Protein AF-Q8VWR9-F1 (afdb_monomer)

Structure (mmCIF, N/CA/C/O backbone):
data_AF-Q8VWR9-F1
#
_entry.id   AF-Q8VWR9-F1
#
loop_
_atom_site.group_PDB
_atom_site.id
_atom_site.type_symbol
_atom_site.label_atom_id
_atom_site.label_alt_id
_atom_site.label_comp_id
_atom_site.label_asym_id
_atom_site.label_entity_id
_atom_site.label_seq_id
_atom_site.pdbx_PDB_ins_code
_atom_site.Cartn_x
_atom_site.Cartn_y
_atom_site.Cartn_z
_atom_site.occupancy
_atom_site.B_iso_or_equiv
_atom_site.auth_seq_id
_atom_site.auth_comp_id
_atom_site.auth_asym_id
_atom_site.auth_atom_id
_atom_site.pdbx_PDB_model_num
ATOM 1 N N . THR A 1 1 ? 19.568 8.438 -4.426 1.00 49.28 1 THR A N 1
ATOM 2 C CA . THR A 1 1 ? 18.823 7.845 -3.294 1.00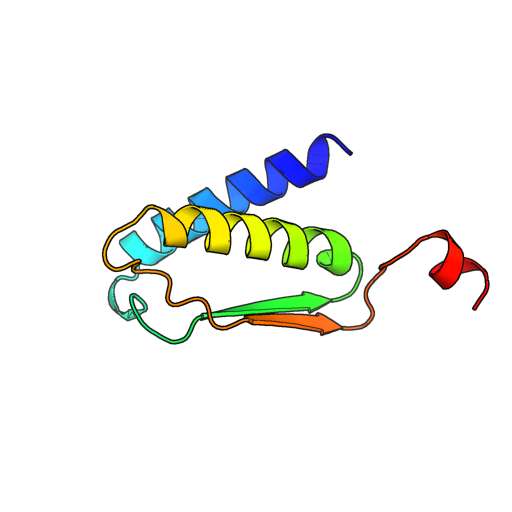 49.28 1 THR A CA 1
ATOM 3 C C . THR A 1 1 ? 17.843 8.793 -2.586 1.00 49.28 1 THR A C 1
ATOM 5 O O . THR A 1 1 ? 17.008 8.306 -1.840 1.00 49.28 1 THR A O 1
ATOM 8 N N . ASN A 1 2 ? 17.828 10.117 -2.841 1.00 54.72 2 ASN A N 1
ATOM 9 C CA . ASN A 1 2 ? 16.797 11.031 -2.288 1.00 54.72 2 ASN A CA 1
ATOM 10 C C . ASN A 1 2 ? 15.422 10.974 -3.000 1.00 54.72 2 ASN A C 1
ATOM 12 O O . ASN A 1 2 ? 14.440 11.493 -2.472 1.00 54.72 2 ASN A O 1
ATOM 16 N N . GLY A 1 3 ? 15.343 10.386 -4.201 1.00 63.25 3 GLY A N 1
ATOM 17 C CA . GLY A 1 3 ? 14.097 10.287 -4.976 1.00 63.25 3 GLY A CA 1
ATOM 18 C C . GLY A 1 3 ? 13.128 9.224 -4.448 1.00 63.25 3 GLY A C 1
ATOM 19 O O . GLY A 1 3 ? 11.920 9.455 -4.408 1.00 63.25 3 GLY A O 1
ATOM 20 N N . ASP A 1 4 ? 13.652 8.098 -3.963 1.00 61.31 4 ASP A N 1
ATOM 21 C CA . ASP A 1 4 ? 12.828 6.934 -3.605 1.00 61.31 4 ASP A CA 1
ATOM 22 C C . ASP A 1 4 ? 12.056 7.159 -2.300 1.00 61.31 4 ASP A C 1
ATOM 24 O O . ASP A 1 4 ? 10.873 6.839 -2.205 1.00 61.31 4 ASP A O 1
ATOM 28 N N . GLN A 1 5 ? 12.668 7.846 -1.329 1.00 66.56 5 GLN A N 1
ATOM 29 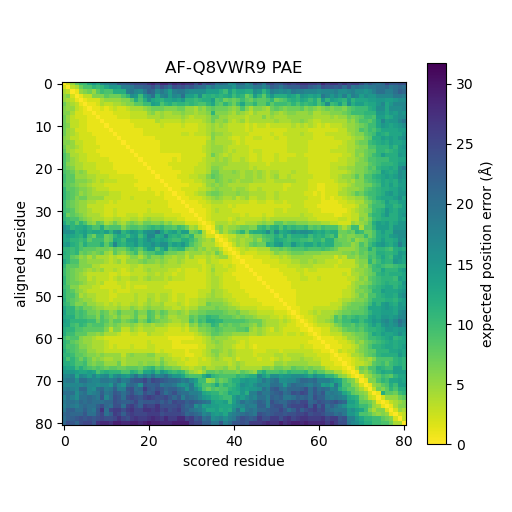C CA . GLN A 1 5 ? 11.995 8.222 -0.080 1.00 66.56 5 GLN A CA 1
ATOM 30 C C . GLN A 1 5 ? 10.830 9.199 -0.298 1.00 66.56 5 GLN A C 1
ATOM 32 O O . GLN A 1 5 ? 9.789 9.081 0.358 1.00 66.56 5 GLN A O 1
ATOM 37 N N . ARG A 1 6 ? 10.986 10.159 -1.224 1.00 74.94 6 ARG A N 1
ATOM 38 C CA . ARG A 1 6 ? 9.890 11.062 -1.613 1.00 74.94 6 ARG A CA 1
ATOM 39 C C . ARG A 1 6 ? 8.769 10.276 -2.281 1.00 74.94 6 ARG A C 1
ATOM 41 O O . ARG A 1 6 ? 7.627 10.373 -1.850 1.00 74.94 6 ARG A O 1
ATOM 48 N N . THR A 1 7 ? 9.126 9.407 -3.224 1.00 77.00 7 THR A N 1
ATOM 49 C CA . THR A 1 7 ? 8.177 8.543 -3.939 1.00 77.00 7 THR A CA 1
ATOM 50 C C . THR A 1 7 ? 7.374 7.657 -2.982 1.00 77.00 7 THR A C 1
ATOM 52 O O . THR A 1 7 ? 6.154 7.576 -3.098 1.00 77.00 7 THR A O 1
ATOM 55 N N . ALA A 1 8 ? 8.016 7.049 -1.979 1.00 76.69 8 ALA A N 1
ATOM 56 C CA . ALA A 1 8 ? 7.327 6.239 -0.974 1.00 76.69 8 ALA A CA 1
ATOM 57 C C . ALA A 1 8 ? 6.362 7.067 -0.104 1.00 76.69 8 ALA A C 1
ATOM 59 O O . ALA A 1 8 ? 5.278 6.596 0.245 1.00 76.69 8 ALA A O 1
ATOM 60 N N . THR A 1 9 ? 6.730 8.306 0.231 1.00 82.75 9 THR A N 1
ATOM 61 C CA . THR A 1 9 ? 5.873 9.213 1.011 1.00 82.75 9 THR A CA 1
ATOM 62 C C . THR A 1 9 ? 4.650 9.650 0.206 1.00 82.75 9 THR A C 1
ATOM 64 O O . THR A 1 9 ? 3.527 9.581 0.708 1.00 82.75 9 THR A O 1
ATOM 67 N N . ASP A 1 10 ? 4.845 10.033 -1.055 1.00 87.00 10 ASP A N 1
ATOM 68 C CA . ASP A 1 10 ? 3.755 10.437 -1.943 1.00 87.00 10 ASP A CA 1
ATOM 69 C C . ASP A 1 10 ? 2.812 9.261 -2.236 1.00 87.00 10 ASP A C 1
ATOM 71 O O . ASP A 1 10 ? 1.590 9.414 -2.177 1.00 87.00 10 ASP A O 1
ATOM 75 N N . ALA A 1 11 ? 3.358 8.058 -2.442 1.00 87.69 11 ALA A N 1
ATOM 76 C CA . ALA A 1 11 ? 2.573 6.834 -2.591 1.00 87.69 11 ALA A CA 1
ATOM 77 C C . ALA A 1 11 ? 1.754 6.513 -1.329 1.00 87.69 11 ALA A C 1
ATOM 79 O O . ALA A 1 11 ? 0.590 6.123 -1.424 1.00 87.69 11 ALA A O 1
ATOM 80 N N . TYR A 1 12 ? 2.318 6.727 -0.137 1.00 88.56 12 TYR A N 1
ATOM 81 C CA . TYR A 1 12 ? 1.577 6.575 1.114 1.00 88.56 12 TYR A CA 1
ATOM 82 C C . TYR A 1 12 ? 0.420 7.581 1.220 1.00 88.56 12 TYR A C 1
ATOM 84 O O . TYR A 1 12 ? -0.697 7.189 1.558 1.00 88.56 12 TYR A O 1
ATOM 92 N N . HIS A 1 13 ? 0.641 8.857 0.888 1.00 91.81 13 HIS A N 1
ATOM 93 C CA . HIS A 1 13 ? -0.431 9.860 0.870 1.00 91.81 13 HIS A CA 1
ATOM 94 C C . HIS A 1 13 ? -1.523 9.531 -0.149 1.00 91.81 13 HIS A C 1
ATOM 96 O O . HIS A 1 13 ? -2.710 9.670 0.154 1.00 91.81 13 HIS A O 1
ATOM 102 N N . PHE A 1 14 ? -1.139 9.050 -1.332 1.00 92.94 14 PHE A N 1
ATOM 103 C CA . PHE A 1 14 ? -2.088 8.547 -2.315 1.00 92.94 14 PHE A CA 1
ATOM 104 C C . PHE A 1 14 ? -2.948 7.423 -1.731 1.00 92.94 14 PHE A C 1
ATOM 106 O O . PHE A 1 14 ? -4.170 7.503 -1.821 1.00 92.94 14 PHE A O 1
ATOM 113 N N . LEU A 1 15 ? -2.342 6.421 -1.083 1.00 91.88 15 LEU A N 1
ATOM 114 C CA . LEU A 1 15 ? -3.078 5.302 -0.490 1.00 91.88 15 LEU A CA 1
ATOM 115 C C . LEU A 1 15 ? -4.058 5.766 0.589 1.00 91.88 15 LEU A C 1
ATOM 117 O O . LEU A 1 15 ? -5.215 5.352 0.570 1.00 91.88 15 LEU A O 1
ATOM 121 N N . VAL A 1 16 ? -3.635 6.657 1.489 1.00 92.50 16 VAL A N 1
ATOM 122 C CA . VAL A 1 16 ? -4.520 7.230 2.518 1.00 92.50 16 VAL A CA 1
ATOM 123 C C . VAL A 1 16 ? -5.735 7.899 1.870 1.00 92.50 16 VAL A C 1
ATOM 125 O O . VAL A 1 16 ? -6.871 7.555 2.192 1.00 92.50 16 VAL A O 1
ATOM 128 N N . ASN A 1 17 ? -5.513 8.782 0.895 1.00 94.25 17 ASN A N 1
ATOM 129 C CA . ASN A 1 17 ? -6.594 9.476 0.193 1.00 94.25 17 ASN A CA 1
ATOM 130 C C . ASN A 1 17 ? -7.476 8.524 -0.629 1.00 94.25 17 ASN A C 1
ATOM 132 O O . ASN A 1 17 ? -8.683 8.737 -0.754 1.00 94.2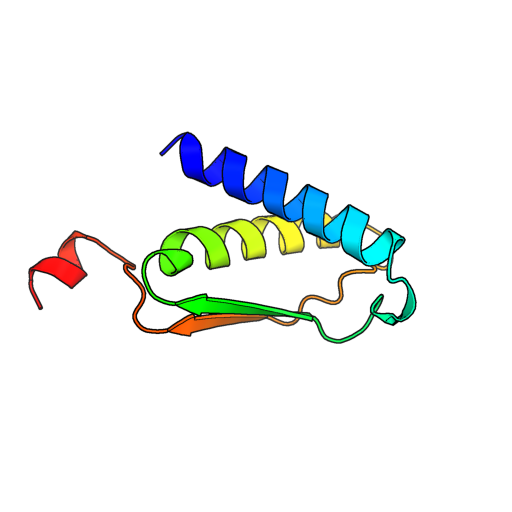5 17 ASN A O 1
ATOM 136 N N . TRP A 1 18 ? -6.892 7.466 -1.190 1.00 95.12 18 TRP A N 1
ATOM 137 C CA . TRP A 1 18 ? -7.618 6.443 -1.933 1.00 95.12 18 TRP A CA 1
ATOM 138 C C . TRP A 1 18 ? -8.561 5.662 -1.015 1.00 95.12 18 TRP A C 1
ATOM 140 O O . TRP A 1 18 ? -9.727 5.490 -1.359 1.00 95.12 18 TRP A O 1
ATOM 150 N N . PHE A 1 19 ? -8.115 5.268 0.182 1.00 94.38 19 PHE A N 1
ATOM 151 C CA . PHE A 1 19 ? -8.980 4.614 1.168 1.00 94.38 19 PHE A CA 1
ATOM 152 C C . PHE A 1 19 ? -10.078 5.541 1.699 1.00 94.38 19 PHE A C 1
ATOM 154 O O . PHE A 1 19 ? -11.168 5.059 1.996 1.00 94.38 19 PHE A O 1
ATOM 161 N N . GLU A 1 20 ? -9.837 6.853 1.797 1.00 93.44 20 GLU A N 1
ATOM 162 C CA . GLU A 1 20 ? -10.902 7.814 2.118 1.00 93.44 20 GLU A CA 1
ATOM 163 C C . GLU A 1 20 ? -11.938 7.931 0.995 1.00 93.44 20 GLU A C 1
ATOM 165 O O . GLU A 1 20 ? -13.138 7.974 1.261 1.00 93.44 20 GLU A O 1
ATOM 170 N N . ARG A 1 21 ? -11.499 7.922 -0.269 1.00 95.81 21 ARG A N 1
ATOM 171 C CA . ARG A 1 21 ? -12.404 7.935 -1.428 1.00 95.81 21 ARG A CA 1
ATOM 172 C C . ARG A 1 21 ? -13.174 6.623 -1.586 1.00 95.81 21 ARG A C 1
ATOM 174 O O . ARG A 1 21 ? -14.325 6.644 -2.014 1.00 95.81 21 ARG A O 1
ATOM 181 N N . PHE A 1 22 ? -12.544 5.497 -1.263 1.00 94.50 22 PHE A N 1
ATOM 182 C CA . PHE A 1 22 ? -13.100 4.156 -1.417 1.00 94.50 22 PHE A CA 1
ATOM 183 C C . PHE A 1 22 ? -13.131 3.409 -0.071 1.00 94.50 22 PHE A C 1
ATOM 185 O O . PHE A 1 22 ? -12.423 2.411 0.118 1.00 94.50 22 PHE A O 1
ATOM 192 N N . PRO A 1 23 ? -13.971 3.858 0.882 1.00 94.06 23 PRO A N 1
ATOM 193 C CA . PRO A 1 23 ? -13.984 3.333 2.245 1.00 94.06 23 PRO A CA 1
ATOM 194 C C . PRO A 1 23 ? -14.368 1.851 2.326 1.00 94.06 23 PRO A C 1
ATOM 196 O O . PRO A 1 23 ? -13.997 1.179 3.285 1.00 94.06 23 PRO A O 1
ATOM 199 N N . GLN A 1 24 ? -15.041 1.301 1.309 1.00 95.81 24 GLN A N 1
ATOM 200 C CA . GLN A 1 24 ? -15.419 -0.114 1.235 1.00 95.81 24 GLN A CA 1
ATOM 201 C C . GLN A 1 24 ? -14.229 -1.088 1.197 1.00 95.81 24 GLN A C 1
ATOM 203 O O . GLN A 1 24 ? -14.424 -2.296 1.369 1.00 95.81 24 GLN A O 1
ATOM 208 N N . TYR A 1 25 ? -13.017 -0.588 0.940 1.00 93.19 25 TYR A N 1
ATOM 209 C CA . TYR A 1 25 ? -11.784 -1.376 0.963 1.00 93.19 25 TYR A CA 1
ATOM 210 C C . TYR A 1 25 ? -11.005 -1.256 2.276 1.00 93.19 25 TYR A C 1
ATOM 212 O O . TYR A 1 25 ? -10.053 -2.012 2.466 1.00 93.19 25 TYR A O 1
ATOM 220 N N . LYS A 1 26 ? -11.399 -0.363 3.199 1.00 92.69 26 LYS A N 1
ATOM 221 C CA . LYS A 1 26 ? -10.785 -0.288 4.533 1.00 92.69 26 LYS A CA 1
ATOM 222 C C . LYS A 1 26 ? -10.899 -1.652 5.230 1.00 92.69 26 LYS A C 1
ATOM 224 O O . LYS A 1 26 ? -11.882 -2.369 5.056 1.00 92.69 26 LYS A O 1
ATOM 229 N N . PHE A 1 27 ? -9.874 -2.008 6.001 1.00 93.50 27 PHE A N 1
ATOM 230 C CA . PHE A 1 27 ? -9.737 -3.257 6.766 1.00 93.50 27 PHE A CA 1
ATOM 231 C C . PHE A 1 27 ? -9.622 -4.555 5.952 1.00 93.50 27 PHE A C 1
ATOM 233 O O . PHE A 1 27 ? -9.326 -5.601 6.533 1.00 93.50 27 PHE A O 1
ATOM 240 N N . ARG A 1 28 ? -9.784 -4.517 4.625 1.00 93.88 28 ARG A N 1
ATOM 241 C CA . ARG A 1 28 ? -9.517 -5.684 3.776 1.00 93.88 28 ARG A CA 1
ATOM 242 C C . ARG A 1 28 ? -8.032 -6.013 3.768 1.00 93.88 28 ARG A C 1
ATOM 244 O O . ARG A 1 28 ? -7.198 -5.117 3.890 1.00 93.88 28 ARG A O 1
ATOM 251 N N . ASP A 1 29 ? -7.724 -7.291 3.582 1.00 94.94 29 ASP A N 1
ATOM 252 C CA . ASP A 1 29 ? -6.348 -7.746 3.430 1.00 94.94 29 ASP A CA 1
ATOM 253 C C . ASP A 1 29 ? -5.681 -7.009 2.264 1.00 94.94 29 ASP A C 1
ATOM 255 O O . ASP A 1 29 ? -6.138 -7.059 1.120 1.00 94.94 29 ASP A O 1
ATOM 259 N N . PHE A 1 30 ? -4.623 -6.271 2.589 1.00 94.06 30 PHE A N 1
ATOM 260 C CA . PHE A 1 30 ? -3.925 -5.392 1.666 1.00 94.06 30 PHE A CA 1
ATOM 261 C C . PHE A 1 30 ? -2.518 -5.924 1.403 1.00 94.06 30 PHE A C 1
ATOM 263 O O . PHE A 1 30 ? -1.740 -6.150 2.337 1.00 94.06 30 PHE A O 1
ATOM 270 N N . TYR A 1 31 ? -2.193 -6.087 0.123 1.00 91.69 31 TYR A N 1
ATOM 271 C CA . TYR A 1 31 ? -0.903 -6.568 -0.356 1.00 91.69 31 TYR A CA 1
ATOM 272 C C . TYR A 1 31 ? -0.315 -5.573 -1.349 1.00 91.69 31 TYR A C 1
ATOM 274 O O . TYR A 1 31 ? -1.041 -4.995 -2.158 1.00 91.69 31 TYR A O 1
ATOM 282 N N . LEU A 1 32 ? 1.003 -5.397 -1.305 1.00 89.19 32 LEU A N 1
ATOM 283 C CA . LEU A 1 32 ? 1.734 -4.642 -2.320 1.00 89.19 32 LEU A CA 1
ATOM 284 C C . LEU A 1 32 ? 2.417 -5.609 -3.280 1.00 89.19 32 LEU A C 1
ATOM 286 O O . LEU A 1 32 ? 3.099 -6.528 -2.846 1.00 89.19 32 LEU A O 1
ATOM 290 N N . ALA A 1 33 ? 2.257 -5.400 -4.577 1.00 85.75 33 ALA A N 1
ATOM 291 C CA . ALA A 1 33 ? 2.963 -6.166 -5.593 1.00 85.75 33 ALA A CA 1
ATOM 292 C C . ALA A 1 33 ? 3.682 -5.210 -6.542 1.00 85.75 33 ALA A C 1
ATOM 294 O O . ALA A 1 33 ? 3.178 -4.122 -6.824 1.0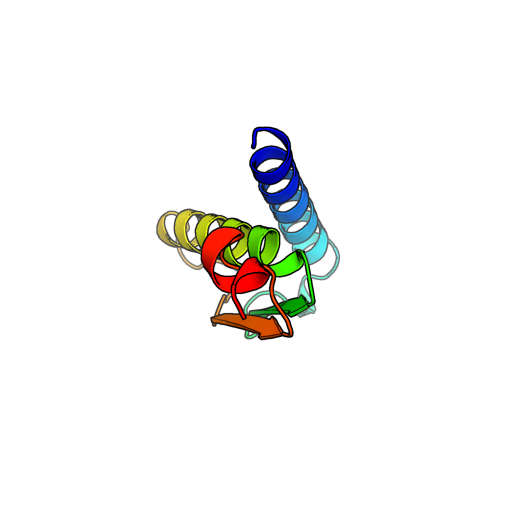0 85.75 33 ALA A O 1
ATOM 295 N N . GLY A 1 34 ? 4.849 -5.611 -7.030 1.00 79.75 34 GLY A N 1
ATOM 296 C CA . GLY A 1 34 ? 5.582 -4.868 -8.046 1.00 79.75 34 GLY A CA 1
ATOM 297 C C . GLY A 1 34 ? 6.503 -5.771 -8.852 1.00 79.75 34 GLY A C 1
ATOM 298 O O . GLY A 1 34 ? 6.728 -6.921 -8.488 1.00 79.75 34 GLY A O 1
ATOM 299 N N . ASP A 1 35 ? 7.018 -5.238 -9.949 1.00 69.25 35 ASP A N 1
ATOM 300 C CA . ASP A 1 35 ? 7.914 -5.929 -10.871 1.00 69.25 35 ASP A CA 1
ATOM 301 C C . ASP A 1 35 ? 9.081 -5.001 -11.255 1.00 69.25 35 ASP A C 1
ATOM 303 O O . ASP A 1 35 ? 8.943 -3.771 -11.181 1.00 69.25 35 ASP A O 1
ATOM 307 N N . SER A 1 36 ? 10.228 -5.552 -11.659 1.00 64.56 36 SER A N 1
ATOM 308 C CA . SER A 1 36 ? 11.400 -4.776 -12.104 1.00 64.56 36 SER A CA 1
ATOM 309 C C . SER A 1 36 ? 11.926 -3.794 -11.030 1.00 64.56 36 SER A C 1
ATOM 311 O O . SER A 1 36 ? 12.233 -4.188 -9.903 1.00 64.56 36 SER A O 1
ATOM 313 N N . TYR A 1 37 ? 12.023 -2.492 -11.323 1.00 62.41 37 TYR A N 1
ATOM 314 C CA . TYR A 1 37 ? 12.528 -1.471 -10.388 1.00 62.41 37 TYR A CA 1
ATOM 315 C C . TYR A 1 37 ? 11.641 -1.275 -9.142 1.00 62.41 37 TYR A C 1
ATOM 317 O O . TYR A 1 37 ? 12.040 -0.659 -8.149 1.00 62.41 37 TYR A O 1
ATOM 325 N N . ALA A 1 38 ? 10.436 -1.856 -9.140 1.00 60.31 38 ALA A N 1
ATOM 326 C CA . ALA A 1 38 ? 9.594 -1.911 -7.954 1.00 60.31 38 ALA A CA 1
ATOM 327 C C . ALA A 1 38 ? 10.230 -2.708 -6.795 1.00 60.31 38 ALA A C 1
ATOM 329 O O . ALA A 1 38 ? 9.754 -2.587 -5.667 1.00 60.31 38 ALA A O 1
ATOM 330 N N . GLY A 1 39 ? 11.336 -3.428 -7.032 1.00 61.53 39 GLY A N 1
ATOM 331 C CA . GLY A 1 39 ? 12.227 -3.964 -5.995 1.00 61.53 39 GLY A CA 1
ATOM 332 C C . GLY A 1 39 ? 12.726 -2.937 -4.984 1.00 61.53 39 GLY A C 1
ATOM 333 O O . GLY A 1 39 ? 12.865 -3.269 -3.811 1.00 61.53 39 GLY A O 1
ATOM 334 N N . HIS A 1 40 ? 12.879 -1.668 -5.370 1.00 68.88 40 HIS A N 1
ATOM 335 C CA . HIS A 1 40 ? 13.201 -0.600 -4.420 1.00 68.88 40 HIS A CA 1
ATOM 336 C C . HIS A 1 40 ? 11.946 0.030 -3.800 1.00 68.88 40 HIS A C 1
ATOM 338 O O . HIS A 1 40 ? 11.911 0.302 -2.598 1.00 68.88 40 HIS A O 1
ATOM 344 N N . TYR A 1 41 ? 10.890 0.235 -4.591 1.00 72.06 41 TYR A N 1
ATOM 345 C CA . TYR A 1 41 ? 9.690 0.948 -4.142 1.00 72.06 41 TYR A CA 1
ATOM 346 C C . TYR A 1 41 ? 8.798 0.128 -3.209 1.00 72.06 41 TYR A C 1
ATOM 348 O O . TYR A 1 41 ? 8.314 0.646 -2.199 1.00 72.06 41 TYR A O 1
ATOM 356 N N . VAL A 1 42 ? 8.583 -1.151 -3.520 1.00 79.88 42 VAL A N 1
ATOM 357 C CA . VAL A 1 42 ? 7.661 -2.020 -2.781 1.00 79.88 42 VAL A CA 1
ATOM 358 C C . VAL A 1 42 ? 8.147 -2.263 -1.348 1.00 79.88 42 VAL A C 1
ATOM 360 O O . VAL A 1 42 ? 7.345 -2.056 -0.431 1.00 79.88 42 VAL A O 1
ATO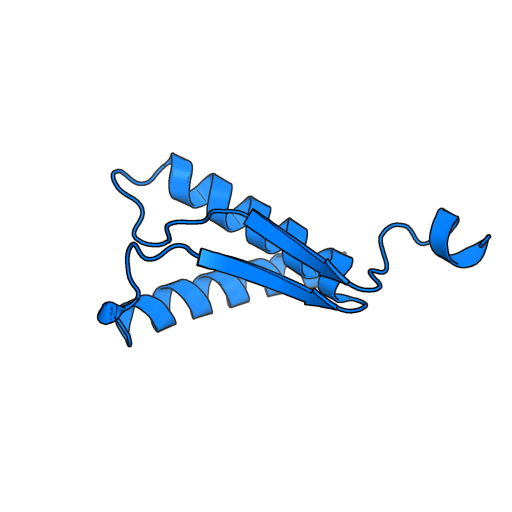M 363 N N . PRO A 1 43 ? 9.425 -2.601 -1.079 1.00 82.38 43 PRO A N 1
ATOM 364 C CA . PRO A 1 43 ? 9.905 -2.762 0.294 1.00 82.38 43 PRO A CA 1
ATOM 365 C C . PRO A 1 43 ? 9.909 -1.452 1.091 1.00 82.38 43 PRO A C 1
ATOM 367 O O . PRO A 1 43 ? 9.539 -1.452 2.267 1.00 82.38 43 PRO A O 1
ATOM 370 N N . GLN A 1 44 ? 10.267 -0.323 0.467 1.00 82.62 44 GLN A N 1
ATOM 371 C CA . GLN A 1 44 ? 10.286 0.984 1.138 1.00 82.62 44 GLN A CA 1
ATOM 372 C C . GLN A 1 44 ? 8.878 1.439 1.543 1.00 82.62 44 GLN A C 1
ATOM 374 O O . GLN A 1 44 ? 8.657 1.838 2.690 1.00 82.62 44 GLN A O 1
ATOM 379 N N . LEU A 1 45 ? 7.902 1.317 0.639 1.00 83.88 45 LEU A N 1
ATOM 380 C CA . LEU A 1 45 ? 6.505 1.625 0.938 1.00 83.88 45 LEU A CA 1
ATOM 381 C C . LEU A 1 45 ? 5.930 0.662 1.986 1.00 83.88 45 LEU A C 1
ATOM 383 O O . LEU A 1 45 ? 5.266 1.100 2.926 1.00 83.88 45 LEU A O 1
ATOM 387 N N . SER A 1 46 ? 6.245 -0.632 1.881 1.00 88.00 46 SER A N 1
ATOM 388 C CA . SER A 1 46 ? 5.847 -1.645 2.867 1.00 88.00 46 SER A CA 1
ATOM 389 C C . SER A 1 46 ? 6.356 -1.302 4.268 1.00 88.00 46 SER A C 1
ATOM 391 O O . SER A 1 46 ? 5.605 -1.362 5.245 1.00 88.00 46 SER A O 1
ATOM 393 N N . GLN A 1 47 ? 7.619 -0.878 4.379 1.00 88.06 47 GLN A N 1
ATOM 394 C CA . GLN A 1 47 ? 8.204 -0.456 5.648 1.00 88.06 47 GLN A CA 1
ATOM 395 C C . GLN A 1 47 ? 7.500 0.786 6.213 1.00 88.06 47 GLN A C 1
ATOM 397 O O . GLN A 1 47 ? 7.246 0.850 7.420 1.00 88.06 47 GLN A O 1
ATOM 402 N N . LEU A 1 48 ? 7.170 1.763 5.364 1.00 88.12 48 LEU A N 1
ATOM 403 C CA . LEU A 1 48 ? 6.466 2.976 5.778 1.00 88.12 48 LEU A CA 1
ATOM 404 C C . LEU A 1 48 ? 5.057 2.663 6.304 1.00 88.12 48 LEU A C 1
ATOM 406 O O . LEU A 1 48 ? 4.710 3.114 7.398 1.00 88.12 48 LEU A O 1
ATOM 410 N N . ILE A 1 49 ? 4.283 1.842 5.585 1.00 88.38 49 ILE A N 1
ATOM 411 C CA . ILE A 1 49 ? 2.944 1.400 6.009 1.00 88.38 49 ILE A CA 1
ATOM 412 C C . ILE A 1 49 ? 3.027 0.653 7.342 1.00 88.38 49 ILE A C 1
ATOM 414 O O . ILE A 1 49 ? 2.292 0.973 8.274 1.00 88.38 49 ILE A O 1
ATOM 418 N N . TYR A 1 50 ? 3.966 -0.285 7.481 1.00 90.12 50 TYR A N 1
ATOM 419 C CA . TYR A 1 50 ? 4.144 -1.041 8.721 1.00 90.12 50 TYR A CA 1
ATOM 420 C C . TYR A 1 50 ? 4.462 -0.137 9.924 1.00 90.12 50 TYR A C 1
ATOM 422 O O . TYR A 1 50 ? 3.871 -0.286 10.996 1.00 90.12 50 TYR A O 1
ATOM 430 N N . ARG A 1 51 ? 5.359 0.845 9.754 1.00 90.38 51 ARG A N 1
ATOM 431 C CA . ARG A 1 51 ? 5.699 1.812 10.813 1.00 90.38 51 ARG A CA 1
ATOM 432 C C . ARG A 1 51 ? 4.510 2.697 11.193 1.00 90.38 51 ARG A C 1
ATOM 434 O O . ARG A 1 51 ? 4.308 2.945 12.379 1.00 90.38 51 ARG A O 1
ATOM 441 N N . LYS A 1 52 ? 3.717 3.152 10.218 1.00 88.69 52 LYS A N 1
ATOM 442 C CA . LYS A 1 52 ? 2.515 3.968 10.462 1.00 88.69 52 LYS A CA 1
ATOM 443 C C . LYS A 1 52 ? 1.413 3.165 11.153 1.00 88.69 52 LYS A C 1
ATOM 445 O O . LYS A 1 52 ? 0.819 3.654 12.107 1.00 88.69 52 LYS A O 1
ATOM 450 N N . ASN A 1 53 ? 1.212 1.911 10.760 1.00 90.00 53 ASN A N 1
ATOM 451 C CA . ASN A 1 53 ? 0.234 1.025 11.388 1.00 90.00 53 ASN A CA 1
ATOM 452 C C . ASN A 1 53 ? 0.546 0.732 12.862 1.00 90.00 53 ASN A C 1
ATOM 454 O O . ASN A 1 53 ? -0.378 0.576 13.650 1.00 90.00 53 ASN A O 1
ATOM 458 N N . LYS A 1 54 ? 1.827 0.697 13.257 1.00 90.19 54 LYS A N 1
ATOM 459 C CA . LYS A 1 54 ? 2.228 0.472 14.657 1.00 90.19 54 LYS A CA 1
ATOM 460 C C . LYS A 1 54 ? 1.807 1.577 15.628 1.00 90.19 54 LYS A C 1
ATOM 462 O O . LYS A 1 54 ? 1.676 1.298 16.814 1.00 90.19 54 LYS A O 1
ATOM 467 N N . VAL A 1 55 ? 1.646 2.811 15.152 1.00 91.00 55 VAL A N 1
ATOM 468 C CA . VAL A 1 55 ? 1.290 3.964 16.001 1.00 91.00 55 VAL A CA 1
ATOM 469 C C . VAL A 1 55 ? -0.202 4.300 15.957 1.00 91.00 55 VAL A C 1
ATOM 471 O O . VAL A 1 55 ? -0.655 5.150 16.717 1.00 91.00 55 VAL A O 1
ATOM 474 N N . ILE A 1 56 ? -0.969 3.647 15.080 1.00 88.31 56 ILE A N 1
ATOM 475 C CA . ILE A 1 56 ? -2.408 3.863 14.916 1.00 88.31 56 ILE A CA 1
ATOM 476 C C . ILE A 1 56 ? -3.155 2.744 15.638 1.00 88.31 56 ILE A C 1
ATOM 478 O O . ILE A 1 56 ? -2.965 1.564 15.350 1.00 88.31 56 ILE A O 1
ATOM 482 N N . GLN A 1 57 ? -4.052 3.110 16.551 1.00 80.25 57 GLN A N 1
ATOM 483 C CA . GLN A 1 57 ? -4.979 2.155 17.145 1.00 80.25 57 GLN A CA 1
ATOM 484 C C . GLN A 1 57 ? -6.015 1.751 16.084 1.00 80.25 57 GLN A C 1
ATOM 486 O O . GLN A 1 57 ? -6.781 2.590 15.621 1.00 80.25 57 GLN A O 1
ATOM 491 N N . ASN A 1 58 ? -6.015 0.472 15.694 1.00 84.62 58 ASN A N 1
ATOM 492 C CA . ASN A 1 58 ? -6.837 -0.096 14.615 1.00 84.62 58 ASN A CA 1
ATOM 493 C C . ASN A 1 58 ? -6.586 0.535 13.220 1.00 84.62 58 ASN A C 1
ATOM 495 O O . ASN A 1 58 ? -7.416 1.298 12.718 1.00 84.62 58 ASN A O 1
ATOM 499 N N . PRO A 1 59 ? -5.445 0.236 12.571 1.00 89.38 59 PRO A N 1
ATOM 500 C CA . PRO A 1 59 ? -5.128 0.784 11.255 1.00 89.38 59 PRO A CA 1
ATOM 501 C C . PRO A 1 59 ? -6.108 0.296 10.177 1.00 89.38 59 PRO A C 1
ATOM 503 O O . PRO A 1 59 ? -6.336 -0.901 10.017 1.00 89.38 59 PRO A O 1
ATOM 506 N N . PHE A 1 60 ? -6.641 1.227 9.380 1.00 91.31 60 PHE A N 1
ATOM 507 C CA . PHE A 1 60 ? -7.569 0.907 8.286 1.00 91.31 60 PHE A CA 1
ATOM 508 C C . PHE A 1 60 ? -6.887 0.241 7.081 1.00 91.31 60 PHE A C 1
ATOM 510 O O . PHE A 1 60 ? -7.562 -0.395 6.272 1.00 91.31 60 PHE A O 1
ATOM 517 N N . ILE A 1 61 ? -5.562 0.363 6.959 1.00 92.19 61 ILE A N 1
ATOM 518 C CA . ILE A 1 61 ? -4.754 -0.386 5.992 1.00 92.19 61 ILE A CA 1
ATOM 519 C C . ILE A 1 61 ? -4.340 -1.701 6.660 1.00 92.19 61 ILE A C 1
ATOM 521 O O . ILE A 1 61 ? -3.346 -1.745 7.384 1.00 92.19 61 ILE A O 1
ATOM 525 N N . ASN A 1 62 ? -5.086 -2.781 6.433 1.00 93.19 62 ASN A N 1
ATOM 526 C CA . ASN A 1 62 ? -4.769 -4.107 6.978 1.00 93.19 62 ASN A CA 1
ATOM 527 C C . ASN A 1 62 ? -3.680 -4.787 6.125 1.00 93.19 62 ASN A C 1
ATOM 529 O O . ASN A 1 62 ? -3.937 -5.678 5.318 1.00 93.19 62 ASN A O 1
ATOM 533 N N . PHE A 1 63 ? -2.446 -4.301 6.272 1.00 92.62 63 PHE A N 1
ATOM 534 C CA . PHE A 1 63 ? -1.294 -4.748 5.494 1.00 92.62 63 PHE A CA 1
ATOM 535 C C . PHE A 1 63 ? -0.854 -6.166 5.883 1.00 92.62 63 PHE A C 1
ATOM 537 O O . PHE A 1 63 ? -0.516 -6.415 7.042 1.00 92.62 63 PHE A O 1
ATOM 544 N N . LYS A 1 64 ? -0.841 -7.084 4.910 1.00 93.06 64 LYS A N 1
ATOM 545 C CA . LYS A 1 64 ? -0.493 -8.502 5.105 1.00 93.06 64 LYS A CA 1
ATOM 546 C C . LYS A 1 64 ? 0.872 -8.891 4.560 1.00 93.06 64 LYS A C 1
ATOM 548 O O . LYS A 1 64 ? 1.482 -9.822 5.076 1.00 93.06 64 LYS A O 1
ATOM 553 N N . GLY A 1 65 ? 1.361 -8.194 3.542 1.00 88.94 65 GLY A N 1
ATOM 554 C CA . GLY A 1 65 ? 2.662 -8.489 2.965 1.00 88.94 65 GLY A CA 1
ATOM 555 C C . GLY A 1 65 ? 2.855 -7.862 1.599 1.00 88.94 65 GLY A C 1
ATOM 556 O O . GLY A 1 65 ? 2.004 -7.123 1.101 1.00 88.94 65 GLY A O 1
ATOM 557 N N . PHE A 1 66 ? 3.992 -8.173 0.994 1.00 89.06 66 PHE A N 1
ATOM 558 C CA . PHE A 1 66 ? 4.321 -7.712 -0.339 1.00 89.06 66 PHE A CA 1
ATOM 559 C C . PHE A 1 66 ? 4.969 -8.812 -1.176 1.00 89.06 66 PHE A C 1
ATOM 561 O O . PHE A 1 66 ? 5.496 -9.783 -0.637 1.00 89.06 66 PHE A O 1
ATOM 568 N N . MET A 1 67 ? 4.925 -8.641 -2.492 1.00 83.69 67 MET A N 1
ATOM 569 C CA . MET A 1 67 ? 5.546 -9.513 -3.481 1.00 83.69 67 MET A CA 1
ATOM 570 C C . MET A 1 67 ? 6.308 -8.653 -4.486 1.00 83.69 67 MET A C 1
ATOM 572 O O . MET A 1 67 ? 5.819 -7.602 -4.897 1.00 83.69 67 MET A O 1
ATOM 576 N N . VAL A 1 68 ? 7.495 -9.096 -4.893 1.00 78.31 68 VAL A N 1
ATOM 577 C CA . VAL A 1 68 ? 8.219 -8.472 -6.002 1.00 78.31 68 VAL A CA 1
ATOM 578 C C . VAL A 1 68 ? 8.644 -9.550 -6.993 1.00 78.31 68 VAL A C 1
ATOM 580 O O . VAL A 1 68 ? 9.237 -10.547 -6.584 1.00 78.31 68 VAL A O 1
ATOM 583 N N . GLY A 1 69 ? 8.298 -9.368 -8.266 1.00 62.78 69 GLY A N 1
ATOM 584 C CA . GLY A 1 69 ? 8.782 -10.169 -9.395 1.00 62.78 69 GLY A CA 1
ATOM 585 C C . GLY A 1 69 ? 9.980 -9.496 -10.069 1.00 62.78 69 GLY A C 1
ATOM 586 O O . GLY A 1 69 ? 10.099 -8.276 -9.993 1.00 62.78 69 GLY A O 1
ATOM 587 N N . ASN A 1 70 ? 10.885 -10.294 -10.650 1.00 60.12 70 ASN A N 1
ATOM 588 C CA . ASN A 1 70 ? 12.061 -9.868 -11.433 1.00 60.12 70 ASN A CA 1
ATOM 589 C C . ASN A 1 70 ? 12.733 -8.577 -10.924 1.00 60.12 70 ASN A C 1
ATOM 591 O O . ASN A 1 70 ? 13.014 -7.652 -11.688 1.00 60.12 70 ASN A O 1
ATOM 595 N N . ALA A 1 71 ? 12.920 -8.500 -9.607 1.00 59.19 71 ALA A N 1
ATOM 596 C CA . ALA A 1 71 ? 13.321 -7.287 -8.922 1.00 59.19 71 ALA A CA 1
ATOM 597 C C . ALA A 1 71 ? 14.799 -6.987 -9.176 1.00 59.19 71 ALA A C 1
ATOM 599 O O . ALA A 1 71 ? 15.625 -7.880 -9.016 1.00 59.19 71 ALA A O 1
ATOM 600 N N . VAL A 1 72 ? 15.135 -5.726 -9.463 1.00 58.28 72 VAL A N 1
ATOM 601 C CA . VAL A 1 72 ? 16.496 -5.248 -9.178 1.00 58.28 72 VAL A CA 1
ATOM 602 C C . VAL A 1 72 ? 16.571 -5.102 -7.664 1.00 58.28 72 VAL A C 1
ATOM 604 O O . VAL A 1 72 ? 15.819 -4.318 -7.074 1.00 58.28 72 VAL A O 1
ATOM 607 N N . THR A 1 73 ? 17.380 -5.943 -7.033 1.00 57.94 73 THR A N 1
ATOM 608 C CA . THR A 1 73 ? 17.440 -6.070 -5.570 1.00 57.94 73 THR A CA 1
ATOM 609 C C . THR A 1 73 ? 18.814 -5.687 -5.041 1.00 57.94 73 THR A C 1
ATOM 611 O O . THR A 1 73 ? 18.905 -5.117 -3.952 1.00 57.94 73 THR A O 1
ATOM 614 N N . ASP A 1 74 ? 19.866 -5.961 -5.815 1.00 56.69 74 ASP A N 1
ATOM 615 C CA . ASP A 1 74 ? 21.248 -5.627 -5.492 1.00 56.69 74 ASP A CA 1
ATOM 616 C C . ASP A 1 74 ? 22.061 -5.521 -6.786 1.00 56.69 74 ASP A C 1
ATOM 618 O O . ASP A 1 74 ? 22.353 -6.535 -7.417 1.00 56.69 74 ASP A O 1
ATOM 622 N N . ASP A 1 75 ? 22.465 -4.298 -7.149 1.00 56.72 75 ASP A N 1
ATOM 623 C CA . ASP A 1 75 ? 23.240 -4.011 -8.364 1.00 56.72 75 ASP A CA 1
ATOM 624 C C . ASP A 1 75 ? 24.469 -4.932 -8.511 1.00 56.72 75 ASP A C 1
ATOM 626 O O . ASP A 1 75 ? 24.855 -5.271 -9.626 1.00 56.72 75 ASP A O 1
ATOM 630 N N . TYR A 1 76 ? 25.089 -5.361 -7.402 1.00 57.03 76 TYR A N 1
ATOM 631 C CA . TYR A 1 76 ? 26.252 -6.249 -7.444 1.00 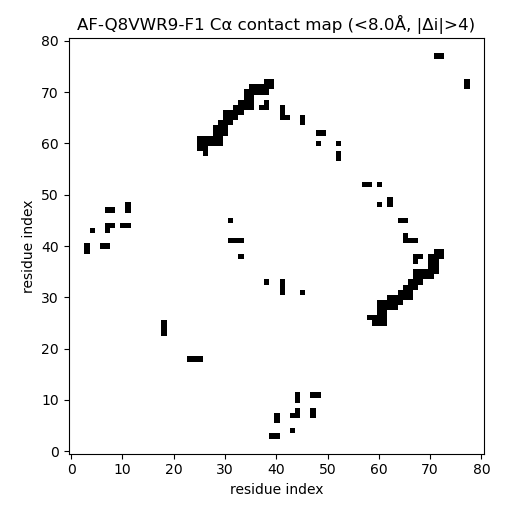57.03 76 TYR A CA 1
ATOM 632 C C . TYR A 1 76 ? 25.891 -7.688 -7.831 1.00 57.03 76 TYR A C 1
ATOM 634 O O . TYR A 1 76 ? 26.565 -8.286 -8.665 1.00 57.03 76 TYR A O 1
ATOM 642 N N . ASN A 1 77 ? 24.834 -8.251 -7.247 1.00 56.72 77 ASN A N 1
ATOM 643 C CA . ASN A 1 77 ? 24.419 -9.624 -7.544 1.00 56.72 77 ASN A CA 1
ATOM 644 C C . ASN A 1 77 ? 23.639 -9.718 -8.866 1.00 56.72 77 ASN A C 1
ATOM 646 O O . ASN A 1 77 ? 23.716 -10.743 -9.538 1.00 56.72 77 ASN A O 1
ATOM 650 N N . ASP A 1 78 ? 22.970 -8.637 -9.277 1.00 56.22 78 ASP A N 1
ATOM 651 C CA . ASP A 1 78 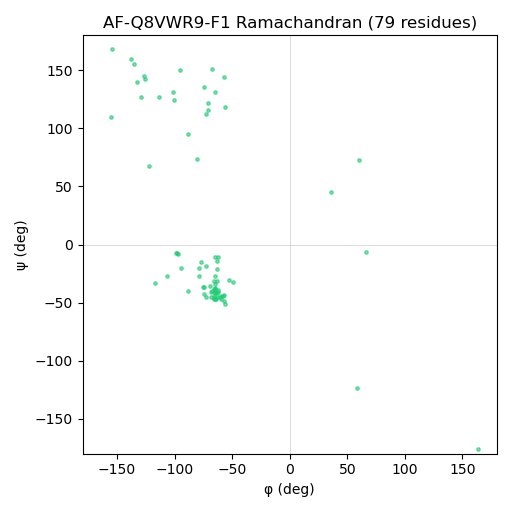? 22.189 -8.577 -10.516 1.00 56.22 78 ASP A CA 1
ATOM 652 C C . ASP A 1 78 ? 23.071 -8.367 -11.771 1.00 56.22 78 ASP A C 1
ATOM 654 O O . ASP A 1 78 ? 22.643 -8.688 -12.878 1.00 56.22 78 ASP A O 1
ATOM 658 N N . LEU A 1 79 ? 24.309 -7.863 -11.623 1.00 55.12 79 LEU A N 1
ATOM 659 C CA . LEU A 1 79 ? 25.276 -7.685 -12.726 1.00 55.12 79 LEU A CA 1
ATOM 660 C C . LEU A 1 79 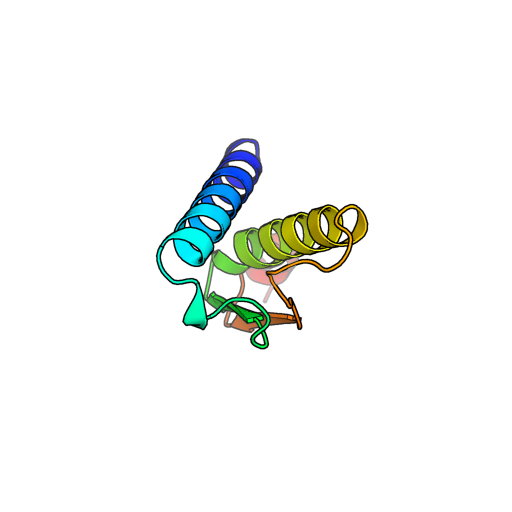? 26.261 -8.851 -12.909 1.00 55.12 79 LEU A C 1
ATOM 662 O O . LEU A 1 79 ? 26.885 -8.953 -13.965 1.00 55.12 79 LEU A O 1
ATOM 666 N N . VAL A 1 80 ? 26.458 -9.682 -11.881 1.00 55.69 80 VAL A N 1
ATOM 667 C CA . VAL A 1 80 ? 27.415 -10.809 -11.903 1.00 55.69 80 VAL A CA 1
ATOM 668 C C . VAL A 1 80 ? 26.722 -12.142 -12.238 1.00 55.69 80 VAL A C 1
ATOM 670 O O . VAL A 1 80 ? 27.405 -13.143 -12.461 1.00 55.69 80 VAL A O 1
ATOM 673 N N . GLY A 1 81 ? 25.385 -12.145 -12.285 1.00 48.31 81 GLY A N 1
ATOM 674 C CA . GLY A 1 81 ? 24.561 -13.268 -12.744 1.00 48.31 81 GLY A CA 1
ATOM 675 C C . GLY A 1 81 ? 24.679 -13.555 -14.235 1.00 48.31 81 GLY A C 1
ATOM 676 O O . GLY A 1 81 ? 24.730 -12.591 -15.031 1.00 48.31 81 GLY A O 1
#

Radius of gyration: 14.16 Å; Cα contacts (8 Å, |Δi|>4): 89; chains: 1; bounding box: 43×24×30 Å

Sequence (81 aa):
TNGDQRTATDAYHFLVNWFERFPQYKFRDFYLAGDSYAGHYVPQLSQLIYRKNKVIQNPFINFKGFMVGNAVTDDYNDLVG

Organism: Narcissus pseudonarcissus (NCBI:txid39639)

Nearest PDB structures (foldseek):
  9ari-assembly1_A  TM=3.457E-01  e=2.129E+00  Rattus norvegicus
  8jj2-assembly1_B  TM=4.643E-01  e=7.006E+00  Homo sapiens
  8jj1-assembly1_B  TM=4.276E-01  e=6.137E+00  Homo sapiens
  6jpq-assembly1_A  TM=3.625E-01  e=9.753E+00  Schizosaccharomyces pombe 972h-

InterPro domains:
  IPR001563 Peptidase S10, serine carboxypeptidase [PF00450] (2-78)
  IPR001563 Peptidas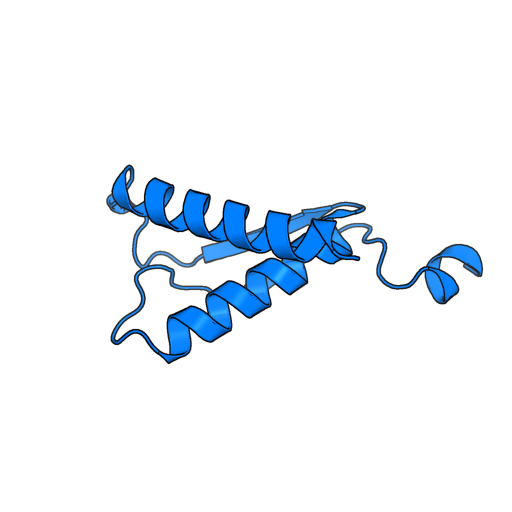e S10, serine carboxypeptidase [PTHR11802] (2-78)
  IPR029058 Alpha/Beta hydrolase fold [G3DSA:3.40.50.1820] (1-81)
  IPR029058 Alpha/Beta hydrolase fold [SSF53474] (2-79)

Foldseek 3Di:
DVVLLVVLVVVVVVVVVVCVVVVVCFPPEDEAEEEEQCLSNRVSNLVVLVVVVVVDDRGRHNYDYYYYYNYPNDPVVVVVD

Mean predicted aligned error: 7.77 Å

Secondary structure (DSSP, 8-state):
-HHHHHHHHHHHHHHHHHHHH-GGGTTSEEEEEEETTHHHHHHHHHHHHHHHHHHSSS-SSEEEEEEEES----HHHHHH-

Solvent-accessible surface area (backbone atoms only — not comparable to full-atom values): 4713 Å² total; per-residue (Å²): 123,77,63,58,61,52,51,34,50,54,51,50,52,49,50,54,53,46,38,68,75,42,55,90,57,49,58,42,86,35,70,49,76,36,50,37,72,30,37,58,49,48,59,53,34,51,51,50,52,55,58,55,42,74,76,39,88,81,45,52,74,32,72,75,51,72,50,66,42,80,43,58,81,43,78,70,65,69,68,73,104

pLDDT: mean 79.89, std 14.48, range [48.31, 95.81]